Protein AF-A0A813LGJ1-F1 (afdb_monomer)

Secondary structure (DSSP, 8-state):
-HHHHHHHHHHH--TT--SEEHHHHHHHHHHHHSS---GGGGT-SSHHHHHHTTTTT-EE-TTT-EEE--S--S-HHHHHHHHHHHHHHHHHHHHTT-GGG--------S------------------------

Structure (mmCIF, N/CA/C/O backbone):
data_AF-A0A813LGJ1-F1
#
_entry.id   AF-A0A813LGJ1-F1
#
loop_
_atom_site.group_PDB
_atom_site.id
_atom_site.type_symbol
_atom_site.label_atom_id
_atom_site.label_alt_id
_atom_site.label_comp_id
_atom_site.label_asym_id
_atom_site.label_entity_id
_atom_site.label_seq_id
_atom_site.pdbx_PDB_ins_code
_atom_site.Cartn_x
_atom_site.Cartn_y
_atom_site.Cartn_z
_atom_site.occupancy
_atom_site.B_iso_or_equiv
_atom_site.auth_seq_id
_atom_site.auth_comp_id
_atom_site.auth_asym_id
_atom_site.auth_atom_id
_atom_site.pdbx_PDB_model_num
ATOM 1 N N . LEU A 1 1 ? 0.270 0.164 4.959 1.00 85.94 1 LEU A N 1
ATOM 2 C CA . LEU A 1 1 ? -0.615 1.249 4.473 1.00 85.94 1 LEU A CA 1
ATOM 3 C C . LEU A 1 1 ? -1.977 1.229 5.164 1.00 85.94 1 LEU A C 1
ATOM 5 O O . LEU A 1 1 ? -2.444 2.301 5.503 1.00 85.94 1 LEU A O 1
ATOM 9 N N . TYR A 1 2 ? -2.553 0.060 5.477 1.00 87.94 2 TYR A N 1
ATOM 10 C CA . TYR A 1 2 ? -3.812 -0.043 6.235 1.00 87.94 2 TYR A CA 1
ATOM 11 C C . TYR A 1 2 ? -3.853 0.830 7.507 1.00 87.94 2 TYR A C 1
ATOM 13 O O . TYR A 1 2 ? -4.721 1.680 7.640 1.00 87.94 2 TYR A O 1
ATOM 21 N N . LEU A 1 3 ? -2.851 0.707 8.391 1.00 87.75 3 LEU A N 1
ATOM 22 C CA . LEU A 1 3 ? -2.789 1.498 9.632 1.00 87.75 3 LEU A CA 1
ATOM 23 C C . LEU A 1 3 ? -2.759 3.016 9.399 1.00 87.75 3 LEU A C 1
ATOM 25 O O . LEU A 1 3 ? -3.216 3.767 10.248 1.00 87.75 3 LEU A O 1
ATOM 29 N N . LEU A 1 4 ? -2.214 3.472 8.265 1.00 88.50 4 LEU A N 1
ATOM 30 C CA . LEU A 1 4 ? -2.215 4.894 7.913 1.00 88.50 4 LEU A CA 1
ATOM 31 C C . LEU A 1 4 ? -3.640 5.377 7.639 1.00 88.50 4 LEU A C 1
ATOM 33 O O . LEU A 1 4 ? -4.024 6.442 8.104 1.00 88.50 4 LEU A O 1
ATOM 37 N N . GLN A 1 5 ? -4.389 4.589 6.870 1.00 87.31 5 GLN A N 1
ATOM 38 C CA . GLN A 1 5 ? -5.762 4.891 6.490 1.00 87.31 5 GLN A CA 1
ATOM 39 C C . GLN A 1 5 ? -6.693 4.853 7.704 1.00 87.31 5 GLN A C 1
ATOM 41 O O . GLN A 1 5 ? -7.454 5.791 7.909 1.00 87.31 5 GLN A O 1
ATOM 46 N N . ASP A 1 6 ? -6.580 3.814 8.533 1.00 86.19 6 ASP A N 1
ATOM 47 C CA . ASP A 1 6 ? -7.362 3.668 9.766 1.00 86.19 6 ASP A CA 1
ATOM 48 C C . ASP A 1 6 ? -7.081 4.812 10.760 1.00 86.19 6 ASP A C 1
ATOM 50 O O . ASP A 1 6 ? -8.002 5.434 11.287 1.00 86.19 6 ASP A O 1
ATOM 54 N N . ALA A 1 7 ? -5.807 5.174 10.961 1.00 87.50 7 ALA A N 1
ATOM 55 C CA . ALA A 1 7 ? -5.445 6.314 11.805 1.00 87.50 7 ALA A CA 1
ATOM 56 C C . ALA A 1 7 ? -5.951 7.650 11.236 1.00 87.50 7 ALA A C 1
ATOM 58 O O . ALA A 1 7 ? -6.424 8.498 11.986 1.00 87.50 7 ALA A O 1
ATOM 59 N N . PHE A 1 8 ? -5.882 7.834 9.915 1.00 87.50 8 PHE A N 1
ATOM 60 C CA . PHE A 1 8 ? -6.378 9.041 9.257 1.00 87.50 8 PHE A CA 1
ATOM 61 C C . PHE A 1 8 ? -7.896 9.195 9.397 1.00 87.50 8 PHE A C 1
ATOM 63 O O . PHE A 1 8 ? -8.364 10.291 9.693 1.00 87.50 8 PHE A O 1
ATOM 70 N N . GLN A 1 9 ? -8.658 8.110 9.231 1.00 85.12 9 GLN A N 1
ATOM 71 C CA . GLN A 1 9 ? -10.112 8.125 9.414 1.00 85.12 9 GLN A CA 1
ATOM 72 C C . GLN A 1 9 ? -10.495 8.495 10.853 1.00 85.12 9 GLN A C 1
ATOM 74 O O . GLN A 1 9 ? -11.378 9.327 11.050 1.00 85.12 9 GLN A O 1
ATOM 79 N N . LYS A 1 10 ? -9.780 7.954 11.848 1.00 84.50 10 LYS A N 1
ATOM 80 C CA . LYS A 1 10 ? -9.979 8.289 13.270 1.00 84.50 10 LYS A CA 1
ATOM 81 C C . LYS A 1 10 ? -9.655 9.750 13.597 1.00 84.50 10 LYS A C 1
ATOM 83 O O . LYS A 1 10 ? -10.364 10.354 14.392 1.00 84.50 10 LYS A O 1
ATOM 88 N N . ASP A 1 11 ? -8.610 10.313 12.989 1.00 86.88 11 ASP A N 1
ATOM 89 C CA . ASP A 1 11 ? -8.196 11.705 13.224 1.00 86.88 11 ASP A CA 1
ATOM 90 C C . ASP A 1 11 ? -9.103 12.729 12.532 1.00 86.88 11 ASP A C 1
ATOM 92 O O . ASP A 1 11 ? -9.379 13.788 13.094 1.00 86.88 11 ASP A O 1
ATOM 96 N N . VAL A 1 12 ? -9.513 12.464 11.287 1.00 85.50 12 VAL A N 1
ATOM 97 C CA . VAL A 1 12 ? -10.315 13.410 10.498 1.00 85.50 12 VAL A CA 1
ATOM 98 C C . VAL A 1 12 ? -11.786 13.359 10.902 1.00 85.50 12 VAL A C 1
ATOM 100 O O . VAL A 1 12 ? -12.417 14.412 10.943 1.00 85.50 12 VAL A O 1
ATOM 103 N N . ASN A 1 13 ? -12.302 12.169 11.238 1.00 77.56 13 ASN A N 1
ATOM 104 C CA . ASN A 1 13 ? -13.660 11.935 11.740 1.00 77.56 13 ASN A CA 1
ATOM 105 C C . ASN A 1 13 ? -14.761 12.672 10.941 1.00 77.56 13 ASN A C 1
ATOM 107 O O . ASN A 1 13 ? -15.724 13.178 11.515 1.00 77.56 13 ASN A O 1
ATOM 111 N N . ASP A 1 14 ? -14.587 12.761 9.618 1.00 78.00 14 ASP A N 1
ATOM 112 C CA . ASP A 1 14 ? -15.481 13.460 8.694 1.00 78.00 14 ASP A CA 1
ATOM 113 C C . ASP A 1 14 ? -15.942 12.483 7.595 1.00 78.00 14 ASP A C 1
ATOM 115 O O . ASP A 1 14 ? -15.088 11.932 6.884 1.00 78.00 14 ASP A O 1
ATOM 119 N N . PRO A 1 15 ? -17.259 12.239 7.446 1.00 72.75 15 PRO A N 1
ATOM 120 C CA . PRO A 1 15 ? -17.791 11.327 6.435 1.00 72.75 15 PRO A CA 1
ATOM 121 C C . PRO A 1 15 ? -17.506 11.780 4.995 1.00 72.75 15 PRO A C 1
ATOM 123 O O . PRO A 1 15 ? -17.380 10.927 4.115 1.00 72.75 15 PRO A O 1
ATOM 126 N N . ASP A 1 16 ? -17.328 13.082 4.749 1.00 73.62 16 ASP A N 1
ATOM 127 C CA . ASP A 1 16 ? -17.047 13.616 3.408 1.00 73.62 16 ASP A CA 1
ATOM 128 C C . ASP A 1 16 ? -15.574 13.432 3.001 1.00 73.62 16 ASP A C 1
ATOM 130 O O . ASP A 1 16 ? -15.194 13.626 1.841 1.00 73.62 16 ASP A O 1
ATOM 134 N N . ARG A 1 17 ? -14.716 13.015 3.942 1.00 72.62 17 ARG A N 1
ATOM 135 C CA . ARG A 1 17 ? -13.273 12.847 3.739 1.00 72.62 17 ARG A CA 1
ATOM 136 C C . ARG A 1 17 ? -12.830 11.418 4.038 1.00 72.62 17 ARG A C 1
ATOM 138 O O . ARG A 1 17 ? -11.979 11.161 4.885 1.00 72.62 17 ARG A O 1
ATOM 145 N N . ALA A 1 18 ? -13.384 10.489 3.264 1.00 71.38 18 ALA A N 1
ATOM 146 C CA . ALA A 1 18 ? -13.258 9.045 3.461 1.00 71.38 18 ALA A CA 1
ATOM 147 C C . ALA A 1 18 ? -11.819 8.476 3.433 1.00 71.38 18 ALA A C 1
ATOM 149 O O . ALA A 1 18 ? -11.601 7.348 3.887 1.00 71.38 18 ALA A O 1
ATOM 150 N N . GLY A 1 19 ? -10.818 9.211 2.930 1.00 81.06 19 GLY A N 1
ATOM 151 C CA . GLY A 1 19 ? -9.433 8.739 2.919 1.00 81.06 19 GLY A CA 1
ATOM 152 C C . GLY A 1 19 ? -8.401 9.731 2.396 1.00 81.06 19 GLY A C 1
ATOM 153 O O . GLY A 1 19 ? -8.682 10.910 2.174 1.00 81.06 19 GLY A O 1
ATOM 154 N N . ILE A 1 20 ? -7.182 9.227 2.201 1.00 85.12 20 ILE A N 1
ATOM 155 C CA . ILE A 1 20 ? -6.025 10.029 1.790 1.00 85.12 20 ILE A CA 1
ATOM 156 C C . ILE A 1 20 ? -5.916 10.067 0.257 1.00 85.12 20 ILE A C 1
ATOM 158 O O . ILE A 1 20 ? -5.736 9.013 -0.348 1.00 85.12 20 ILE A O 1
ATOM 162 N N . PRO A 1 21 ? -5.939 11.243 -0.396 1.00 87.88 21 PRO A N 1
ATOM 163 C CA . PRO A 1 21 ? -5.642 11.344 -1.825 1.00 87.88 21 PRO A CA 1
ATOM 164 C C . PRO A 1 21 ? -4.220 10.864 -2.137 1.00 87.88 21 PRO A C 1
ATOM 166 O O . PRO A 1 21 ? -3.298 11.144 -1.364 1.00 87.88 21 PRO A O 1
ATOM 169 N N . GLU A 1 22 ? -4.012 10.216 -3.286 1.00 85.62 22 GLU A N 1
ATOM 170 C CA . GLU A 1 22 ? -2.700 9.666 -3.678 1.00 85.62 22 GLU A CA 1
ATOM 171 C C . GLU A 1 22 ? -1.561 10.700 -3.561 1.00 85.62 22 GLU A C 1
ATOM 173 O O . GLU A 1 22 ? -0.512 10.424 -2.972 1.00 85.62 22 GLU A O 1
ATOM 178 N N . ASN A 1 23 ? -1.800 11.929 -4.029 1.00 86.56 23 ASN A N 1
ATOM 179 C CA . ASN A 1 23 ? -0.827 13.029 -4.001 1.00 86.56 23 ASN A CA 1
ATOM 180 C C . ASN A 1 23 ? -0.346 13.390 -2.585 1.00 86.56 23 ASN A C 1
ATOM 182 O O . ASN A 1 23 ? 0.758 13.907 -2.409 1.00 86.56 23 ASN A O 1
ATOM 186 N N . HIS A 1 24 ? -1.162 13.126 -1.563 1.00 87.44 24 HIS A N 1
ATOM 187 C CA . HIS A 1 24 ? -0.841 13.426 -0.169 1.00 87.44 24 HIS A CA 1
ATOM 188 C C . HIS A 1 24 ? -0.365 12.204 0.616 1.00 87.44 24 HIS A C 1
ATOM 190 O O . HIS A 1 24 ? 0.003 12.333 1.786 1.00 87.44 24 HIS A O 1
ATOM 196 N N . LEU A 1 25 ? -0.308 11.032 -0.011 1.00 88.00 25 LEU A N 1
ATOM 197 C CA . LEU A 1 25 ? 0.062 9.785 0.645 1.00 88.00 25 LEU A CA 1
ATOM 198 C C . LEU A 1 25 ? 1.454 9.874 1.282 1.00 88.00 25 LEU A C 1
ATOM 200 O O . LEU A 1 25 ? 1.600 9.600 2.473 1.00 88.00 25 LEU A O 1
ATOM 204 N N . SER A 1 26 ? 2.463 10.344 0.544 1.00 89.06 26 SER A N 1
ATOM 205 C CA . SER A 1 26 ? 3.826 10.512 1.071 1.00 89.06 26 SER A CA 1
ATOM 206 C C . SER A 1 26 ? 3.889 11.505 2.241 1.00 89.06 26 SER A C 1
ATOM 208 O O . SER A 1 26 ? 4.637 11.291 3.197 1.00 89.06 26 SER A O 1
ATOM 210 N N . PHE A 1 27 ? 3.077 12.567 2.195 1.00 90.56 27 PHE A N 1
ATOM 211 C CA . PHE A 1 27 ? 2.993 13.566 3.262 1.00 90.56 27 PHE A CA 1
ATOM 212 C C . PHE A 1 27 ? 2.404 12.967 4.543 1.00 90.56 27 PHE A C 1
ATOM 214 O O . PHE A 1 27 ? 3.010 13.081 5.612 1.00 90.56 27 PHE A O 1
ATOM 221 N N . TYR A 1 28 ? 1.259 12.287 4.447 1.00 90.12 28 TYR A N 1
ATOM 222 C CA . TYR A 1 28 ? 0.629 11.666 5.611 1.00 90.12 28 TYR A CA 1
ATOM 223 C C . TYR A 1 28 ? 1.465 10.507 6.153 1.00 90.12 28 TYR A C 1
ATOM 225 O O . TYR A 1 28 ? 1.624 10.393 7.366 1.00 90.12 28 TYR A O 1
ATOM 233 N N . TYR A 1 29 ? 2.101 9.714 5.289 1.00 91.56 29 TYR A N 1
ATOM 234 C CA . TYR A 1 29 ? 3.018 8.663 5.729 1.00 91.56 29 TYR A CA 1
ATOM 235 C C . TYR A 1 29 ? 4.157 9.229 6.595 1.00 91.56 29 TYR A C 1
ATOM 237 O O . TYR A 1 29 ? 4.429 8.712 7.680 1.00 91.56 29 TYR A O 1
ATOM 245 N N . TYR A 1 30 ? 4.764 10.347 6.180 1.00 92.38 30 TYR A N 1
ATOM 246 C CA . TYR A 1 30 ? 5.766 11.039 6.992 1.00 92.38 30 TYR A CA 1
ATOM 247 C C . TYR A 1 30 ? 5.173 11.641 8.272 1.00 92.38 30 TYR A C 1
ATOM 249 O O . TYR A 1 30 ? 5.793 11.556 9.333 1.00 92.38 30 TYR A O 1
ATOM 257 N N . LYS A 1 31 ? 3.967 12.217 8.210 1.00 90.50 31 LYS A N 1
ATOM 258 C CA . LYS A 1 31 ? 3.303 12.822 9.373 1.00 90.50 31 LYS A CA 1
ATOM 259 C C . LYS A 1 31 ? 3.107 11.811 10.507 1.00 90.50 31 LYS A C 1
ATOM 261 O O . LYS A 1 31 ? 3.496 12.131 11.635 1.00 90.50 31 LYS A O 1
ATOM 266 N N . TYR A 1 32 ? 2.568 10.630 10.193 1.00 90.31 32 TYR A N 1
ATOM 267 C CA . TYR A 1 32 ? 2.254 9.580 11.168 1.00 90.31 32 TYR A CA 1
ATOM 268 C C . TYR A 1 32 ? 3.476 8.743 11.561 1.00 90.31 32 TYR A C 1
ATOM 270 O O . TYR A 1 32 ? 3.710 8.533 12.747 1.00 90.31 32 TYR A O 1
ATOM 278 N N . PHE A 1 33 ? 4.290 8.292 10.601 1.00 91.56 33 PHE A N 1
ATOM 279 C CA . PHE A 1 33 ? 5.374 7.338 10.885 1.00 91.56 33 PHE A CA 1
ATOM 280 C C . PHE A 1 33 ? 6.759 7.967 11.028 1.00 91.56 33 PHE A C 1
ATOM 282 O O . PHE A 1 33 ? 7.705 7.253 11.356 1.00 91.56 33 PHE A O 1
ATOM 289 N N . LYS A 1 34 ? 6.908 9.272 10.753 1.00 90.38 34 LYS A N 1
ATOM 290 C CA . LYS A 1 34 ? 8.206 9.980 10.721 1.00 90.38 34 LYS A CA 1
ATOM 291 C C . LYS A 1 34 ? 9.243 9.298 9.821 1.00 90.38 34 LYS A C 1
ATOM 293 O O . LYS A 1 34 ? 10.445 9.376 10.057 1.00 90.38 34 LYS A O 1
ATOM 298 N N . LYS A 1 35 ? 8.770 8.618 8.777 1.00 88.19 35 LYS A N 1
ATOM 299 C CA . LYS A 1 35 ? 9.578 7.894 7.790 1.00 88.19 35 LYS A CA 1
ATOM 300 C C . LYS A 1 35 ? 9.168 8.330 6.394 1.00 88.19 35 LY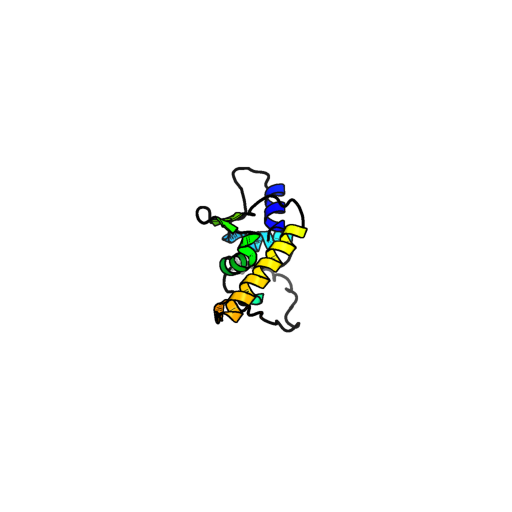S A C 1
ATOM 302 O O . LYS A 1 35 ? 8.004 8.642 6.167 1.00 88.19 35 LYS A O 1
ATOM 307 N N . GLN A 1 36 ? 10.113 8.356 5.461 1.00 87.25 36 GLN A N 1
ATOM 308 C CA . GLN A 1 36 ? 9.785 8.590 4.058 1.00 87.25 36 GLN A CA 1
ATOM 309 C C . GLN A 1 36 ? 9.246 7.308 3.424 1.00 87.25 36 GLN A C 1
ATOM 311 O O . GLN A 1 36 ? 9.799 6.226 3.629 1.00 87.25 36 GLN A O 1
ATOM 316 N N . LEU A 1 37 ? 8.178 7.440 2.639 1.00 87.88 37 LEU A N 1
ATOM 317 C CA . LEU A 1 37 ? 7.727 6.375 1.756 1.00 87.88 37 LEU A CA 1
ATOM 318 C C . LEU A 1 37 ? 8.511 6.469 0.446 1.00 87.88 37 LEU A C 1
ATOM 320 O O . LEU A 1 37 ? 8.404 7.468 -0.260 1.00 87.88 37 LEU A O 1
ATOM 324 N N . ASN A 1 38 ? 9.312 5.449 0.141 1.00 87.12 38 ASN A N 1
ATOM 325 C CA . ASN A 1 38 ? 10.166 5.436 -1.044 1.00 87.12 38 ASN A CA 1
ATOM 326 C C . ASN A 1 38 ? 9.894 4.188 -1.907 1.00 87.12 38 ASN A C 1
ATOM 328 O O . ASN A 1 38 ? 10.409 3.113 -1.583 1.00 87.12 38 ASN A O 1
ATOM 332 N N . PRO A 1 39 ? 9.133 4.317 -3.014 1.00 88.00 39 PRO A N 1
ATOM 333 C CA . PRO A 1 39 ? 8.859 3.214 -3.941 1.00 88.00 39 PRO A CA 1
ATOM 334 C C . PRO A 1 39 ? 10.119 2.571 -4.538 1.00 88.00 39 PRO A C 1
ATOM 336 O O . PRO A 1 39 ? 10.125 1.371 -4.813 1.00 88.00 39 PRO A O 1
ATOM 339 N N . LYS A 1 40 ? 11.229 3.317 -4.649 1.00 86.69 40 LYS A N 1
ATOM 340 C CA . LYS A 1 40 ? 12.483 2.815 -5.238 1.00 86.69 40 LYS A CA 1
ATOM 341 C C . LYS A 1 40 ? 13.081 1.640 -4.465 1.00 86.69 40 LYS A C 1
ATOM 343 O O . LYS A 1 40 ? 13.744 0.801 -5.064 1.00 86.69 40 LYS A O 1
ATOM 348 N N . LEU A 1 41 ? 12.822 1.544 -3.158 1.00 84.50 41 LEU A N 1
ATOM 349 C CA . LEU A 1 41 ? 13.260 0.406 -2.336 1.00 84.50 41 LEU A CA 1
ATOM 350 C C . LEU A 1 41 ? 12.631 -0.918 -2.800 1.00 84.50 41 LEU A C 1
ATOM 352 O O . LEU A 1 41 ? 13.224 -1.984 -2.649 1.00 84.50 41 LEU A O 1
ATOM 356 N N . PHE A 1 42 ? 11.452 -0.840 -3.413 1.00 85.44 42 PHE A N 1
ATOM 357 C CA . PHE A 1 42 ? 10.711 -1.974 -3.958 1.00 85.44 42 PHE A CA 1
ATOM 358 C C . PHE A 1 42 ? 10.933 -2.149 -5.466 1.00 85.44 42 PHE A C 1
ATOM 360 O O . PHE A 1 42 ? 10.213 -2.916 -6.096 1.00 85.44 42 PHE A O 1
ATOM 367 N N . ASN A 1 43 ? 11.921 -1.447 -6.041 1.00 87.12 43 ASN A N 1
ATOM 368 C CA . ASN A 1 43 ? 12.162 -1.373 -7.484 1.00 87.12 43 ASN A CA 1
ATOM 369 C C . ASN A 1 43 ? 10.950 -0.839 -8.273 1.00 87.12 43 ASN A C 1
ATOM 371 O O . ASN A 1 43 ? 10.686 -1.281 -9.391 1.00 87.12 43 ASN A O 1
ATOM 375 N N . LEU A 1 44 ? 10.217 0.101 -7.672 1.00 87.94 44 LEU A N 1
ATOM 376 C CA . LEU A 1 44 ? 9.041 0.743 -8.250 1.00 87.94 44 LEU A CA 1
ATOM 377 C C . LEU A 1 44 ? 9.276 2.244 -8.427 1.00 87.94 44 LEU A C 1
ATOM 379 O O . LEU A 1 44 ? 10.098 2.854 -7.734 1.00 87.94 44 LEU A O 1
ATOM 383 N N . SER A 1 45 ? 8.550 2.839 -9.366 1.00 85.81 45 SER A N 1
ATOM 384 C CA . SER A 1 45 ? 8.677 4.246 -9.745 1.00 85.81 45 SER A CA 1
ATOM 385 C C . SER A 1 45 ? 7.568 5.123 -9.163 1.00 85.81 45 SER A C 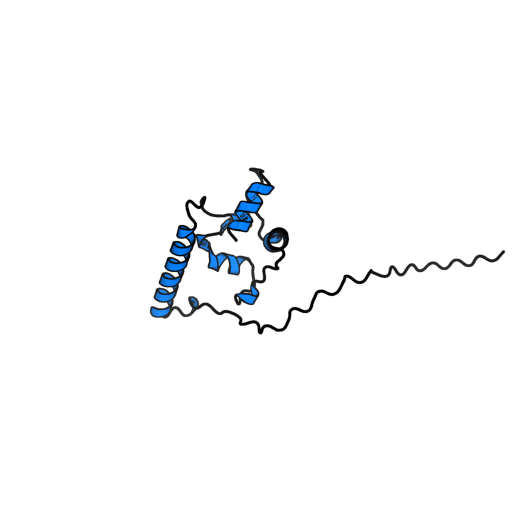1
ATOM 387 O O . SER A 1 45 ? 7.811 6.293 -8.862 1.00 85.81 45 SER A O 1
ATOM 389 N N . THR A 1 46 ? 6.381 4.551 -8.940 1.00 88.62 46 THR A N 1
ATOM 390 C CA . THR A 1 46 ? 5.185 5.285 -8.506 1.00 88.62 46 THR A CA 1
ATOM 391 C C . THR A 1 46 ? 4.576 4.721 -7.222 1.00 88.62 46 THR A C 1
ATOM 393 O O . THR A 1 46 ? 4.786 3.566 -6.846 1.00 88.62 46 THR A O 1
ATOM 396 N N . ASN A 1 47 ? 3.789 5.552 -6.531 1.00 86.12 47 ASN A N 1
ATOM 397 C CA . ASN A 1 47 ? 3.012 5.116 -5.369 1.00 86.12 47 ASN A CA 1
ATOM 398 C C . ASN A 1 47 ? 1.898 4.133 -5.770 1.00 86.12 47 ASN A C 1
ATOM 400 O O . ASN A 1 47 ? 1.606 3.213 -5.008 1.00 86.12 47 ASN A O 1
ATOM 404 N N . LEU A 1 48 ? 1.326 4.280 -6.970 1.00 87.50 48 LEU A N 1
ATOM 405 C CA . LEU A 1 48 ? 0.342 3.344 -7.525 1.00 87.50 48 LEU A CA 1
ATOM 406 C C . LEU A 1 48 ? 0.906 1.931 -7.659 1.00 87.50 48 LEU A C 1
ATOM 408 O O . LEU A 1 48 ? 0.286 0.973 -7.200 1.00 87.50 48 LEU A O 1
ATOM 412 N N . GLU A 1 49 ? 2.107 1.799 -8.223 1.00 87.75 49 GLU A N 1
ATOM 413 C CA . GLU A 1 49 ? 2.791 0.507 -8.322 1.00 87.75 49 GLU A CA 1
ATOM 414 C C . GLU A 1 49 ? 3.023 -0.117 -6.940 1.00 87.75 49 GLU A C 1
ATOM 416 O O . GLU A 1 49 ? 2.871 -1.326 -6.764 1.00 87.75 49 GLU A O 1
ATOM 421 N N . LEU A 1 50 ? 3.371 0.702 -5.938 1.00 88.56 50 LEU A N 1
ATOM 422 C CA . LEU A 1 50 ? 3.586 0.223 -4.572 1.00 88.56 50 LEU A CA 1
ATOM 423 C C . LEU A 1 50 ? 2.291 -0.334 -3.974 1.00 88.56 50 LEU A C 1
ATOM 425 O O . LEU A 1 50 ? 2.302 -1.379 -3.327 1.00 88.56 50 LEU A O 1
ATOM 429 N N . ILE A 1 51 ? 1.175 0.357 -4.193 1.00 88.69 51 ILE A N 1
ATOM 430 C CA . ILE A 1 51 ? -0.140 -0.054 -3.693 1.00 88.69 51 ILE A CA 1
ATOM 431 C C . ILE A 1 51 ? -0.619 -1.315 -4.412 1.00 88.69 51 ILE A C 1
ATOM 433 O O . ILE A 1 51 ? -1.192 -2.192 -3.769 1.00 88.69 51 ILE A O 1
ATOM 437 N N . ALA A 1 52 ? -0.299 -1.475 -5.698 1.00 87.62 52 ALA A N 1
ATOM 438 C CA . ALA A 1 52 ? -0.615 -2.684 -6.453 1.00 87.62 52 ALA A CA 1
ATOM 439 C C . ALA A 1 52 ? 0.015 -3.957 -5.850 1.00 87.62 52 ALA A C 1
ATOM 441 O O . ALA A 1 52 ? -0.567 -5.036 -5.964 1.00 87.62 52 ALA A O 1
ATOM 442 N N . LEU A 1 53 ? 1.156 -3.851 -5.151 1.00 86.31 53 LEU A N 1
ATOM 443 C CA . LEU A 1 53 ? 1.751 -4.983 -4.424 1.00 86.31 53 LEU A CA 1
ATOM 444 C C . LEU A 1 53 ? 0.924 -5.440 -3.212 1.00 86.31 53 LEU A C 1
ATOM 446 O O . LEU A 1 53 ? 1.081 -6.578 -2.771 1.00 86.31 53 LEU A O 1
ATOM 450 N N . VAL A 1 54 ? 0.079 -4.566 -2.661 1.00 86.94 54 VAL A N 1
ATOM 451 C CA . VAL A 1 54 ? -0.695 -4.782 -1.425 1.00 86.94 54 VAL A CA 1
ATOM 452 C C . VAL A 1 54 ? -2.200 -4.562 -1.628 1.00 86.94 54 VAL A C 1
ATOM 454 O O . VAL A 1 54 ? -2.909 -4.193 -0.686 1.00 86.94 54 VAL A O 1
ATOM 457 N N . LYS A 1 55 ? -2.675 -4.831 -2.851 1.00 85.69 55 LYS A N 1
ATOM 458 C CA . LYS A 1 55 ? -4.055 -4.634 -3.331 1.00 85.69 55 LYS A CA 1
ATOM 459 C C . LYS A 1 55 ? -5.147 -5.201 -2.413 1.00 85.69 55 LYS A C 1
ATOM 461 O O . LYS A 1 55 ? -6.235 -4.644 -2.347 1.00 85.69 55 LYS A O 1
ATOM 466 N N . ASP A 1 56 ? -4.855 -6.275 -1.679 1.00 83.75 56 ASP A N 1
ATOM 467 C CA . ASP A 1 56 ? -5.830 -6.958 -0.814 1.00 83.75 56 ASP A CA 1
ATOM 468 C C . ASP A 1 56 ? -6.001 -6.281 0.553 1.00 83.75 56 ASP A C 1
ATOM 470 O O . ASP A 1 56 ? -6.913 -6.615 1.305 1.00 83.75 56 ASP A O 1
ATOM 474 N N . THR A 1 57 ? -5.118 -5.332 0.881 1.00 84.94 57 THR A N 1
ATOM 475 C CA . THR A 1 57 ? -5.144 -4.590 2.153 1.00 84.94 57 THR A CA 1
ATOM 476 C C . THR A 1 57 ? -5.542 -3.134 1.985 1.00 84.94 57 THR A C 1
ATOM 478 O O . THR A 1 57 ? -6.088 -2.537 2.909 1.00 84.94 57 THR A O 1
ATOM 481 N N . VAL A 1 58 ? -5.203 -2.537 0.840 1.00 86.31 58 VAL A N 1
ATOM 482 C CA . VAL A 1 58 ? -5.415 -1.125 0.531 1.00 86.31 58 VAL A CA 1
ATOM 483 C C . VAL A 1 58 ? -5.562 -0.982 -0.978 1.00 86.31 58 VAL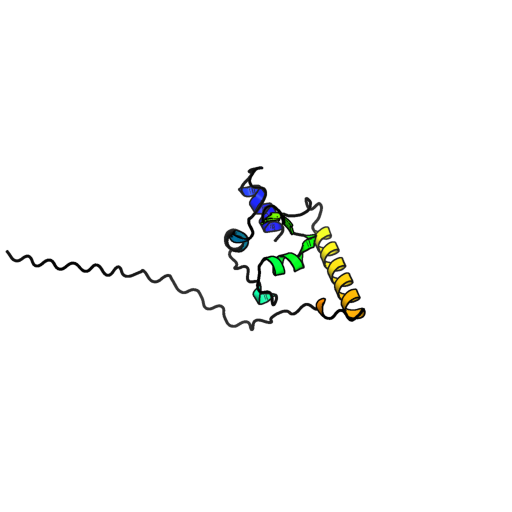 A C 1
ATOM 485 O O . VAL A 1 58 ? -4.778 -1.556 -1.731 1.00 86.31 58 VAL A O 1
ATOM 488 N N . ALA A 1 59 ? -6.516 -0.164 -1.408 1.00 84.75 59 ALA A N 1
ATOM 489 C CA . ALA A 1 59 ? -6.745 0.165 -2.806 1.00 84.75 59 ALA A CA 1
ATOM 490 C C . ALA A 1 59 ? -6.900 1.678 -2.983 1.00 84.75 59 ALA A C 1
ATOM 492 O O . ALA A 1 59 ? -7.363 2.377 -2.083 1.00 84.75 59 ALA A O 1
ATOM 493 N N . ILE A 1 60 ? -6.534 2.191 -4.154 1.00 84.19 60 ILE A N 1
ATOM 494 C CA . ILE A 1 60 ? -6.946 3.534 -4.568 1.00 84.19 60 ILE A CA 1
ATOM 495 C C . ILE A 1 60 ? -8.235 3.390 -5.364 1.00 84.19 60 ILE A C 1
ATOM 497 O O . ILE A 1 60 ? -8.278 2.657 -6.352 1.00 84.19 60 ILE A O 1
ATOM 501 N N . ALA A 1 61 ? -9.287 4.071 -4.916 1.00 79.56 61 ALA A N 1
ATOM 502 C CA . ALA A 1 61 ? -10.546 4.121 -5.638 1.00 79.56 61 ALA A CA 1
ATOM 503 C C . ALA A 1 61 ? -10.337 4.857 -6.969 1.00 79.56 61 ALA A C 1
ATOM 505 O O . ALA A 1 61 ? -9.837 5.982 -6.983 1.00 79.56 61 ALA A O 1
ATOM 506 N N . ALA A 1 62 ? -10.713 4.221 -8.081 1.00 74.12 62 ALA A N 1
ATOM 507 C CA . ALA A 1 62 ? -10.467 4.750 -9.423 1.00 74.12 62 ALA A CA 1
ATOM 508 C C . ALA A 1 62 ? -11.129 6.122 -9.642 1.00 74.12 62 ALA A C 1
ATOM 510 O O . ALA A 1 62 ? -10.517 7.010 -10.237 1.00 74.12 62 ALA A O 1
ATOM 511 N N . ASP A 1 63 ? -12.331 6.302 -9.092 1.00 74.94 63 ASP A N 1
ATOM 512 C CA . ASP A 1 63 ? -13.162 7.488 -9.313 1.00 74.94 63 ASP A CA 1
ATOM 513 C C . ASP A 1 63 ? -12.684 8.702 -8.510 1.00 74.94 63 ASP A C 1
ATOM 515 O O . ASP A 1 63 ? -12.734 9.834 -8.985 1.00 74.94 63 ASP A O 1
ATOM 519 N N . THR A 1 64 ? -12.206 8.478 -7.285 1.00 74.69 64 THR A N 1
ATOM 520 C CA . THR A 1 64 ? -11.849 9.555 -6.350 1.00 74.69 64 THR A CA 1
ATOM 521 C C . THR A 1 64 ? -10.343 9.739 -6.188 1.00 74.69 64 THR A C 1
ATOM 523 O O . THR A 1 64 ? -9.918 10.751 -5.636 1.00 74.69 64 THR A O 1
ATOM 526 N N . GLN A 1 65 ? -9.519 8.796 -6.667 1.00 82.31 65 GLN A N 1
ATOM 527 C CA . GLN A 1 65 ? -8.063 8.767 -6.448 1.00 82.31 65 GLN A CA 1
ATOM 528 C C . GLN A 1 65 ? -7.690 8.838 -4.955 1.00 82.31 65 GLN A C 1
ATOM 530 O O . GLN A 1 65 ? -6.650 9.372 -4.553 1.00 82.31 65 GLN A O 1
ATOM 535 N N . VAL A 1 66 ? -8.574 8.294 -4.116 1.00 84.38 66 VAL A N 1
ATOM 536 C CA . VAL A 1 66 ? -8.432 8.249 -2.664 1.00 84.38 66 VAL A CA 1
ATOM 537 C C . VAL A 1 66 ? -8.039 6.844 -2.235 1.00 84.38 66 VAL A C 1
ATOM 539 O O . VAL A 1 66 ? -8.593 5.846 -2.696 1.00 84.38 66 VAL A O 1
ATOM 542 N N . LEU A 1 67 ? -7.073 6.778 -1.328 1.00 84.50 67 LEU A N 1
ATOM 543 C CA . LEU A 1 67 ? -6.662 5.566 -0.653 1.00 84.50 67 LEU A CA 1
ATOM 544 C C . LEU A 1 67 ? -7.781 5.104 0.281 1.00 84.50 67 LEU A C 1
ATOM 546 O O . LEU A 1 67 ? -8.257 5.849 1.134 1.00 84.50 67 LEU A O 1
ATOM 550 N N . THR A 1 68 ? -8.192 3.860 0.101 1.00 82.31 68 THR A N 1
ATOM 551 C CA . THR A 1 68 ? -9.264 3.200 0.838 1.00 82.31 68 THR A CA 1
ATOM 552 C C . THR A 1 68 ? -8.756 1.857 1.341 1.00 82.31 68 THR A C 1
ATOM 554 O O . THR A 1 68 ? -7.948 1.192 0.690 1.00 82.31 68 THR A O 1
ATOM 557 N N . ALA A 1 69 ? -9.191 1.469 2.533 1.00 79.00 69 ALA A N 1
ATOM 558 C CA . ALA A 1 69 ? -8.925 0.147 3.074 1.00 79.00 69 ALA A CA 1
ATOM 559 C C . ALA A 1 69 ? -10.189 -0.702 2.865 1.00 79.00 69 ALA A C 1
ATOM 561 O O . ALA A 1 69 ? -11.237 -0.344 3.406 1.00 79.00 69 ALA A O 1
ATOM 562 N N . PRO A 1 70 ? -10.143 -1.768 2.048 1.00 67.50 70 PRO A N 1
ATOM 563 C CA . PRO A 1 70 ? -11.261 -2.688 1.935 1.00 67.50 70 PRO A CA 1
ATOM 564 C C . PRO A 1 70 ? -11.444 -3.457 3.251 1.00 67.50 70 PRO A C 1
ATOM 566 O O . PRO A 1 70 ? -10.529 -4.139 3.703 1.00 67.50 70 PRO A O 1
ATOM 569 N N . ALA A 1 71 ? -12.658 -3.353 3.797 1.00 59.28 71 ALA A N 1
ATOM 570 C CA . ALA A 1 71 ? -13.163 -3.995 5.012 1.00 59.28 71 ALA A CA 1
ATOM 571 C C . ALA A 1 71 ? -12.456 -3.635 6.334 1.00 59.28 71 ALA A C 1
ATOM 573 O O . ALA A 1 71 ? -11.246 -3.435 6.426 1.00 59.28 71 ALA A O 1
ATOM 574 N N . GLU A 1 72 ? -13.266 -3.586 7.388 1.00 63.34 72 GLU A N 1
ATOM 575 C CA . GLU A 1 72 ? -12.808 -3.504 8.769 1.00 63.34 72 GLU A CA 1
ATOM 576 C C . GLU A 1 72 ? -12.143 -4.836 9.142 1.00 63.34 72 GLU A C 1
ATOM 578 O O . GLU A 1 72 ? -12.684 -5.916 8.895 1.00 63.34 72 GLU A O 1
ATOM 583 N N . LEU A 1 73 ? -10.915 -4.787 9.654 1.00 64.06 73 LEU A N 1
ATOM 584 C CA . LEU A 1 73 ? -10.180 -6.004 9.977 1.00 64.06 73 LEU A CA 1
ATOM 585 C C . LEU A 1 73 ? -10.641 -6.609 11.296 1.00 64.06 73 LEU A C 1
ATOM 587 O O . LEU A 1 73 ? -10.263 -6.139 12.366 1.00 64.06 73 LEU A O 1
ATOM 591 N N . ASP A 1 74 ? -11.316 -7.751 11.201 1.00 65.94 74 ASP A N 1
ATOM 592 C CA . ASP A 1 74 ? -11.691 -8.558 12.366 1.00 65.94 74 ASP A CA 1
ATOM 593 C C . ASP A 1 74 ? -10.475 -9.147 13.110 1.00 65.94 74 ASP A C 1
ATOM 595 O O . ASP A 1 74 ? -10.532 -9.404 14.312 1.00 65.94 74 ASP A O 1
ATOM 599 N N . SER A 1 75 ? -9.353 -9.406 12.416 1.00 79.75 75 SER A N 1
ATOM 600 C CA . SER A 1 75 ? -8.138 -9.938 13.054 1.00 79.75 75 SER A CA 1
ATOM 601 C C . SER A 1 75 ? -6.846 -9.677 12.272 1.00 79.75 75 SER A C 1
ATOM 603 O O . SER A 1 75 ? -6.820 -9.707 11.041 1.00 79.75 75 SER A O 1
ATOM 605 N N . LEU A 1 76 ? -5.724 -9.561 12.995 1.00 81.81 76 LEU A N 1
ATOM 606 C CA . LEU A 1 76 ? -4.374 -9.515 12.406 1.00 81.81 76 LEU A CA 1
ATOM 607 C C . LEU A 1 76 ? -4.037 -10.771 11.583 1.00 81.81 76 LEU A C 1
ATOM 609 O O . LEU A 1 76 ? -3.238 -10.707 10.648 1.00 81.81 76 LEU A O 1
ATOM 613 N N . GLY A 1 77 ? -4.662 -11.912 11.897 1.00 85.94 77 GLY A N 1
ATOM 614 C CA . GLY A 1 77 ? -4.477 -13.161 11.159 1.00 85.94 77 GLY A CA 1
ATOM 615 C C . GLY A 1 77 ? -4.930 -13.070 9.699 1.00 85.94 77 GLY A C 1
ATOM 616 O O . GLY A 1 77 ? -4.411 -13.800 8.854 1.00 85.94 77 GLY A O 1
ATOM 617 N N . THR A 1 78 ? -5.842 -12.151 9.376 1.00 86.00 78 THR A N 1
ATOM 618 C CA . THR A 1 78 ? -6.313 -11.919 8.006 1.00 86.00 78 THR A CA 1
ATOM 619 C C . THR A 1 78 ? -5.187 -11.419 7.100 1.00 86.00 78 THR A C 1
ATOM 621 O O . THR A 1 78 ? -5.028 -11.942 5.999 1.00 86.00 78 THR A O 1
ATOM 624 N N . PHE A 1 79 ? -4.322 -10.518 7.583 1.00 85.00 79 PHE A N 1
ATOM 625 C CA . PHE A 1 79 ? -3.161 -10.052 6.816 1.00 85.00 79 PHE A CA 1
ATOM 626 C C . PHE A 1 79 ? -2.200 -11.181 6.463 1.00 85.00 79 PHE A C 1
ATOM 628 O O . PHE A 1 79 ? -1.692 -11.246 5.344 1.00 85.00 79 PHE A O 1
ATOM 635 N N . VAL A 1 80 ? -1.949 -12.078 7.419 1.00 89.06 80 VAL A N 1
ATOM 636 C CA . VAL A 1 80 ? -1.049 -13.218 7.216 1.00 89.06 80 VAL A CA 1
ATOM 637 C C . VAL A 1 80 ? -1.635 -14.158 6.165 1.00 89.06 80 VAL A C 1
ATOM 639 O O . VAL A 1 80 ? -0.927 -14.561 5.247 1.00 89.06 80 VAL A O 1
ATOM 642 N N . LYS A 1 81 ? -2.941 -14.444 6.243 1.00 90.38 81 LYS A N 1
ATOM 643 C CA . LYS A 1 81 ? -3.643 -15.274 5.253 1.00 90.38 81 LYS A CA 1
ATOM 644 C C . LYS A 1 81 ? -3.599 -14.660 3.850 1.00 90.38 81 LYS A C 1
ATOM 646 O O . LYS A 1 81 ? -3.240 -15.361 2.910 1.00 90.38 81 LYS A O 1
ATOM 651 N N . GLN A 1 82 ? -3.904 -13.368 3.713 1.00 89.00 82 GLN A N 1
ATOM 652 C CA . GLN A 1 82 ? -3.837 -12.652 2.430 1.00 89.00 82 GLN A CA 1
ATOM 653 C C . GLN A 1 82 ? -2.412 -12.640 1.857 1.00 89.00 82 GLN A C 1
ATOM 655 O O . GLN A 1 82 ? -2.204 -12.902 0.673 1.00 89.00 82 GLN A O 1
ATOM 660 N N . THR A 1 83 ? -1.413 -12.389 2.708 1.00 90.06 83 THR A N 1
ATOM 661 C CA . THR A 1 83 ? -0.001 -12.383 2.302 1.00 90.06 83 THR A CA 1
ATOM 662 C C . THR A 1 83 ? 0.441 -13.760 1.807 1.00 90.06 83 THR A C 1
ATOM 664 O O . THR A 1 83 ? 1.089 -13.858 0.764 1.00 90.06 83 THR A O 1
ATOM 667 N N . GLU A 1 84 ? 0.068 -14.830 2.514 1.00 94.19 84 GLU A N 1
ATOM 668 C CA . GLU A 1 84 ? 0.389 -16.198 2.101 1.00 94.19 84 GLU A CA 1
ATOM 669 C C . GLU A 1 84 ? -0.328 -16.614 0.813 1.00 94.19 84 GLU A C 1
ATOM 671 O O . GLU A 1 84 ? 0.289 -17.266 -0.031 1.00 94.19 84 GLU A O 1
ATOM 676 N N . GLU A 1 85 ? -1.588 -16.220 0.612 1.00 91.81 85 GLU A N 1
ATOM 677 C CA . GLU A 1 85 ? -2.297 -16.517 -0.639 1.00 91.81 85 GLU A CA 1
ATOM 678 C C . GLU A 1 85 ? -1.617 -15.839 -1.836 1.00 91.81 85 GLU A C 1
ATOM 680 O O . GLU A 1 85 ? -1.292 -16.509 -2.818 1.00 91.81 85 GLU A O 1
ATOM 685 N N . ASN A 1 86 ? -1.267 -14.555 -1.714 1.00 91.00 86 ASN A N 1
ATOM 686 C CA . ASN A 1 86 ? -0.509 -13.833 -2.741 1.00 91.00 86 ASN A CA 1
ATOM 687 C C . ASN A 1 86 ? 0.858 -14.461 -3.021 1.00 91.00 86 ASN A C 1
ATOM 689 O O . ASN A 1 86 ? 1.311 -14.505 -4.168 1.00 91.00 86 ASN A O 1
ATOM 693 N N . ARG A 1 87 ? 1.541 -14.958 -1.983 1.00 93.50 87 ARG A N 1
ATOM 694 C CA . ARG A 1 87 ? 2.820 -15.657 -2.144 1.00 93.50 87 ARG A CA 1
ATOM 695 C C . ARG A 1 87 ? 2.641 -16.950 -2.945 1.00 93.50 87 ARG A C 1
ATOM 697 O O . ARG A 1 87 ? 3.435 -17.217 -3.846 1.00 93.50 87 ARG A O 1
ATOM 704 N N . ARG A 1 88 ? 1.600 -17.736 -2.648 1.00 95.12 88 ARG A N 1
ATOM 705 C CA . ARG A 1 88 ? 1.277 -18.980 -3.371 1.00 95.12 88 ARG A CA 1
ATOM 706 C C . ARG A 1 88 ? 0.839 -18.718 -4.805 1.00 95.12 88 ARG A C 1
ATOM 708 O O . ARG A 1 88 ? 1.259 -19.435 -5.706 1.00 95.12 88 ARG A O 1
ATOM 715 N N . GLU A 1 89 ? 0.003 -17.709 -5.036 1.00 93.19 89 GLU A N 1
ATOM 716 C CA . GLU A 1 89 ? -0.396 -17.293 -6.383 1.00 93.19 89 GLU A CA 1
ATOM 717 C C . GLU A 1 89 ? 0.823 -16.895 -7.218 1.00 93.19 89 GLU 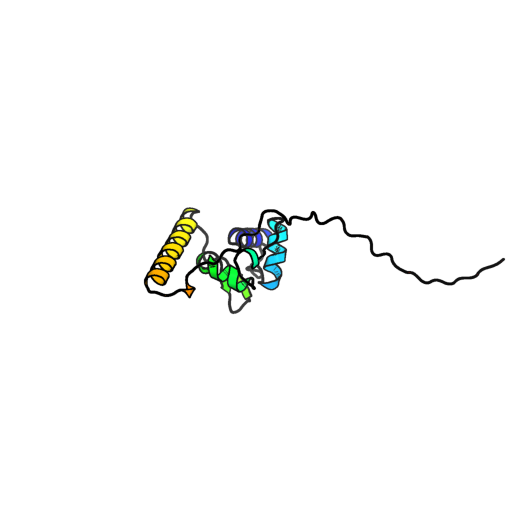A C 1
ATOM 719 O O . GLU A 1 89 ? 0.996 -17.391 -8.330 1.00 93.19 89 GLU A O 1
ATOM 724 N N . ARG A 1 90 ? 1.715 -16.075 -6.656 1.00 93.06 90 ARG A N 1
ATOM 725 C CA . ARG A 1 90 ? 2.958 -15.676 -7.320 1.00 93.06 90 ARG A CA 1
ATOM 726 C C . ARG A 1 90 ? 3.819 -16.879 -7.690 1.00 93.06 90 ARG A C 1
ATOM 728 O O . ARG A 1 90 ? 4.304 -16.937 -8.813 1.00 93.06 90 ARG A O 1
ATOM 735 N N . GLN A 1 91 ? 3.982 -17.835 -6.774 1.00 94.19 91 GLN A N 1
ATOM 736 C CA . GLN A 1 91 ? 4.751 -19.046 -7.050 1.00 94.19 91 GLN A CA 1
ATOM 737 C C . GLN A 1 91 ? 4.133 -19.847 -8.202 1.00 94.19 91 GLN A C 1
ATOM 739 O O . GLN A 1 91 ? 4.838 -20.176 -9.145 1.00 94.19 91 GLN A O 1
ATOM 744 N N . ARG A 1 92 ? 2.807 -20.055 -8.192 1.00 95.94 92 ARG A N 1
ATOM 745 C CA . ARG A 1 92 ? 2.091 -20.743 -9.282 1.00 95.94 92 ARG A CA 1
ATOM 746 C C . ARG A 1 92 ? 2.291 -20.064 -10.641 1.00 95.94 92 ARG A C 1
ATOM 748 O O . ARG A 1 92 ? 2.442 -20.754 -11.642 1.00 95.94 92 ARG A O 1
ATOM 755 N N . ARG A 1 93 ? 2.300 -18.726 -10.684 1.00 94.94 93 ARG A N 1
ATOM 756 C CA . ARG A 1 93 ? 2.566 -17.961 -11.917 1.00 94.94 93 ARG A CA 1
ATOM 757 C C . ARG A 1 93 ? 4.003 -18.148 -12.406 1.00 94.94 93 ARG A C 1
ATOM 759 O O . ARG A 1 93 ? 4.205 -18.398 -13.589 1.00 94.94 93 ARG A O 1
ATOM 766 N N . ILE A 1 94 ? 4.977 -18.101 -11.496 1.00 95.31 94 ILE A N 1
ATOM 767 C CA . ILE A 1 94 ? 6.390 -18.359 -11.818 1.00 95.31 94 ILE A CA 1
ATOM 768 C C . ILE A 1 94 ? 6.565 -19.782 -12.365 1.00 95.31 94 ILE A C 1
ATOM 770 O O . ILE A 1 94 ? 7.202 -19.959 -13.399 1.00 95.31 94 ILE A O 1
ATOM 774 N N . ASP A 1 95 ? 5.960 -20.780 -11.719 1.00 94.50 95 ASP A N 1
ATOM 775 C CA . ASP A 1 95 ? 6.038 -22.185 -12.141 1.00 94.50 95 ASP A CA 1
ATOM 776 C C . ASP A 1 95 ? 5.378 -22.413 -13.516 1.00 94.50 95 ASP A C 1
ATOM 778 O O . ASP A 1 95 ? 5.795 -23.288 -14.271 1.00 94.50 95 ASP A O 1
ATOM 782 N N . ALA A 1 96 ? 4.380 -21.595 -13.870 1.00 95.38 96 ALA A N 1
ATOM 783 C CA . ALA A 1 96 ? 3.745 -21.574 -15.189 1.00 95.38 96 ALA A CA 1
ATOM 784 C C . ALA A 1 96 ? 4.545 -20.796 -16.259 1.00 95.38 96 ALA A C 1
ATOM 786 O O . ALA A 1 96 ? 4.095 -20.697 -17.401 1.00 95.38 96 ALA A O 1
ATOM 787 N N . GLY A 1 97 ? 5.713 -20.241 -15.915 1.00 93.56 97 GLY A N 1
ATOM 788 C CA . GLY A 1 97 ? 6.583 -19.496 -16.830 1.00 93.56 97 GLY A CA 1
ATOM 789 C C . GLY A 1 97 ? 6.279 -17.997 -16.944 1.00 93.56 97 GLY A C 1
ATOM 790 O O . GLY A 1 97 ? 6.879 -17.319 -17.779 1.00 93.56 97 GLY A O 1
ATOM 791 N N . ASP A 1 98 ? 5.382 -17.451 -16.115 1.00 93.69 98 ASP A N 1
ATOM 792 C CA . ASP A 1 98 ? 5.157 -16.006 -16.026 1.00 93.69 98 ASP A CA 1
ATOM 793 C C . ASP A 1 98 ? 6.251 -15.343 -15.171 1.00 93.69 98 ASP A C 1
ATOM 795 O O . ASP A 1 98 ? 6.142 -15.166 -13.954 1.00 93.69 98 ASP A O 1
ATOM 799 N N . GLU A 1 99 ? 7.330 -14.945 -15.842 1.00 89.88 99 GLU A N 1
ATOM 800 C CA . GLU A 1 99 ? 8.471 -14.252 -15.238 1.00 89.88 99 GLU A CA 1
ATOM 801 C C . GLU A 1 99 ? 8.115 -12.862 -14.672 1.00 89.88 99 GLU A C 1
ATOM 803 O O . GLU A 1 99 ? 8.846 -12.330 -13.828 1.00 89.88 99 GLU A O 1
ATOM 808 N N . THR A 1 100 ? 6.977 -12.274 -15.068 1.00 87.06 100 THR A N 1
ATOM 809 C CA . THR A 1 100 ? 6.539 -10.962 -14.559 1.00 87.06 100 THR A CA 1
ATOM 810 C C . THR A 1 100 ? 6.087 -11.021 -13.099 1.00 87.06 100 THR A C 1
ATOM 812 O O . THR A 1 100 ? 6.094 -10.004 -12.404 1.00 87.06 100 THR A O 1
ATOM 815 N N . ALA A 1 101 ? 5.779 -12.216 -12.584 1.00 86.81 101 ALA A N 1
ATOM 816 C CA . ALA A 1 101 ? 5.378 -12.418 -11.197 1.00 86.81 101 ALA A CA 1
ATOM 817 C C . ALA A 1 101 ? 6.542 -12.286 -10.188 1.00 86.81 101 ALA A C 1
ATOM 819 O O . ALA A 1 101 ? 6.301 -12.108 -8.984 1.00 86.81 101 ALA A O 1
ATOM 820 N N . ARG A 1 102 ? 7.807 -12.341 -10.633 1.00 88.12 102 ARG A N 1
ATOM 821 C CA . ARG A 1 102 ? 8.980 -12.253 -9.745 1.00 88.12 102 ARG A CA 1
ATOM 822 C C . ARG A 1 102 ? 9.143 -10.855 -9.137 1.00 88.12 102 ARG A C 1
ATOM 824 O O . ARG A 1 102 ? 9.219 -9.856 -9.846 1.00 88.12 102 ARG A O 1
ATOM 831 N N . LEU A 1 103 ? 9.286 -10.789 -7.810 1.00 87.50 103 LEU A N 1
ATOM 832 C CA . LEU A 1 103 ? 9.647 -9.548 -7.112 1.00 87.50 103 LEU A CA 1
ATOM 833 C C . LEU A 1 103 ? 11.139 -9.263 -7.254 1.00 87.50 103 LEU A C 1
ATOM 835 O O . L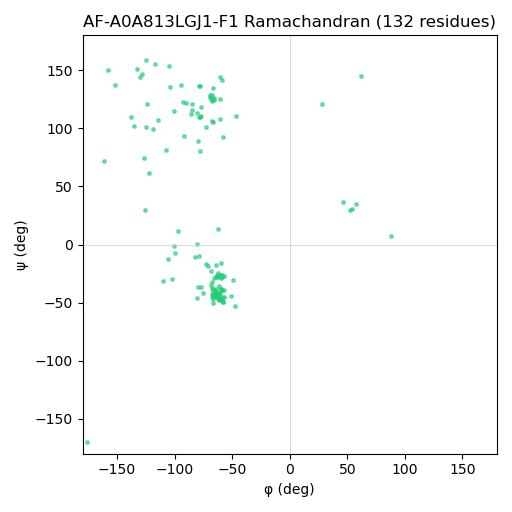EU A 1 103 ? 11.970 -10.149 -7.062 1.00 87.50 103 LEU A O 1
ATOM 839 N N . LYS A 1 104 ? 11.469 -8.003 -7.531 1.00 83.81 104 LYS A N 1
ATOM 840 C CA . LYS A 1 104 ? 12.843 -7.504 -7.597 1.00 83.81 104 LYS A CA 1
ATOM 841 C C . LYS A 1 104 ? 13.022 -6.500 -6.470 1.00 83.81 104 LYS A C 1
ATOM 843 O O . LYS A 1 104 ? 12.467 -5.412 -6.530 1.00 83.81 104 LYS A O 1
ATOM 848 N N . PHE A 1 105 ? 13.761 -6.867 -5.433 1.00 79.44 105 PHE A N 1
ATOM 849 C CA . PHE A 1 105 ? 14.064 -5.951 -4.336 1.00 79.44 105 PHE A CA 1
ATOM 850 C C . PHE A 1 105 ? 15.407 -5.274 -4.582 1.00 79.44 105 PHE A C 1
ATOM 852 O O . PHE A 1 105 ? 16.369 -5.932 -4.978 1.00 79.44 105 PHE A O 1
ATOM 859 N N . VAL A 1 106 ? 15.482 -3.967 -4.325 1.00 81.69 106 VAL A N 1
ATOM 860 C CA . VAL A 1 106 ? 16.758 -3.251 -4.347 1.00 81.69 106 VAL A CA 1
ATOM 861 C C . VAL A 1 106 ? 17.394 -3.401 -2.973 1.00 81.69 106 VAL A C 1
ATOM 863 O O . VAL A 1 106 ? 16.903 -2.855 -1.986 1.00 81.69 106 VAL A O 1
ATOM 866 N N . THR A 1 107 ? 18.503 -4.132 -2.891 1.00 73.12 107 THR A N 1
ATOM 867 C CA . THR A 1 107 ? 19.345 -4.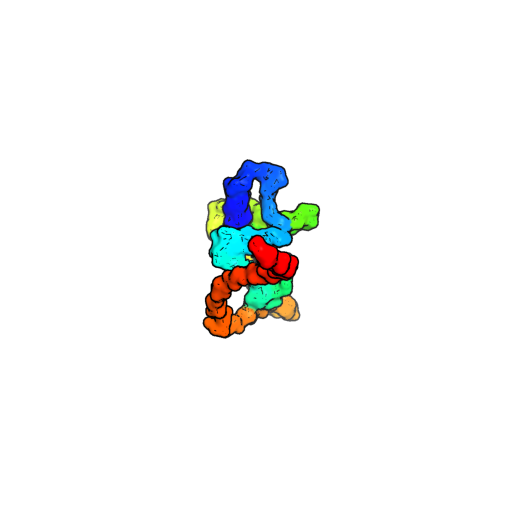116 -1.693 1.00 73.12 107 THR A CA 1
ATOM 868 C C . THR A 1 107 ? 20.071 -2.780 -1.646 1.00 73.12 107 THR A C 1
ATOM 870 O O . THR A 1 107 ? 21.049 -2.576 -2.365 1.00 73.12 107 THR A O 1
ATOM 873 N N . VAL A 1 108 ? 19.587 -1.850 -0.826 1.00 65.19 108 VAL A N 1
ATOM 874 C CA . VAL A 1 108 ? 20.343 -0.630 -0.543 1.00 65.19 108 VAL A CA 1
ATOM 875 C C . VAL A 1 108 ? 21.447 -1.004 0.450 1.00 65.19 108 VAL A C 1
ATOM 877 O O . VAL A 1 108 ? 21.122 -1.474 1.544 1.00 65.19 108 VAL A O 1
ATOM 880 N N . PRO A 1 109 ? 22.741 -0.858 0.104 1.00 60.88 109 PRO A N 1
ATOM 881 C CA . PRO A 1 109 ? 23.811 -1.035 1.078 1.00 60.88 109 PRO A CA 1
ATOM 882 C C . PRO A 1 109 ? 23.602 -0.045 2.229 1.00 60.88 109 PRO A C 1
ATOM 884 O O . PRO A 1 109 ? 23.189 1.089 2.003 1.00 60.88 109 PRO A O 1
ATOM 887 N N . ALA A 1 110 ? 23.876 -0.469 3.464 1.00 58.62 110 ALA A N 1
ATOM 888 C CA . ALA A 1 110 ? 23.550 0.240 4.709 1.00 58.62 110 ALA A CA 1
ATOM 889 C C . ALA A 1 110 ? 24.216 1.627 4.903 1.00 58.62 110 ALA A C 1
ATOM 891 O O . ALA A 1 110 ? 24.185 2.179 5.999 1.00 58.62 110 ALA A O 1
ATOM 892 N N . ALA A 1 111 ? 24.810 2.211 3.866 1.00 54.06 111 ALA A N 1
ATOM 893 C CA . ALA A 1 111 ? 25.566 3.449 3.914 1.00 54.06 111 ALA A CA 1
ATOM 894 C C . ALA A 1 111 ? 25.046 4.462 2.886 1.00 54.06 111 ALA A C 1
ATOM 896 O O . ALA A 1 111 ? 25.702 4.657 1.879 1.00 54.06 111 ALA A O 1
ATOM 897 N N . VAL A 1 112 ? 23.886 5.086 3.136 1.00 48.97 112 VAL A N 1
ATOM 898 C CA . VAL A 1 112 ? 23.615 6.518 2.858 1.00 48.97 112 VAL A CA 1
ATOM 899 C C . VAL A 1 112 ? 22.398 6.942 3.702 1.00 48.97 112 VAL A C 1
ATOM 901 O O . VAL A 1 112 ? 21.294 7.135 3.198 1.00 48.97 112 VAL A O 1
ATOM 904 N N . ILE A 1 113 ? 22.567 7.059 5.018 1.00 47.97 113 ILE A N 1
ATOM 905 C CA . ILE A 1 113 ? 21.746 7.997 5.797 1.00 47.97 113 ILE A CA 1
ATOM 906 C C . ILE A 1 113 ? 22.698 9.128 6.149 1.00 47.97 113 ILE A C 1
ATOM 908 O O . ILE A 1 113 ? 23.306 9.137 7.215 1.00 47.97 113 ILE A O 1
ATOM 912 N N . GLU A 1 114 ? 22.893 10.046 5.206 1.00 47.00 114 GLU A N 1
ATOM 913 C CA . GLU A 1 114 ? 23.464 11.338 5.562 1.00 47.00 114 GLU A CA 1
ATOM 914 C C . GLU A 1 114 ? 22.432 12.043 6.457 1.00 47.00 114 GLU A C 1
ATOM 916 O O . GLU A 1 114 ? 21.262 12.157 6.064 1.00 47.00 114 GLU A O 1
ATOM 921 N N . PRO A 1 115 ? 22.796 12.468 7.678 1.00 41.44 115 PRO A N 1
ATOM 922 C CA . PRO A 1 115 ? 21.896 13.257 8.497 1.00 41.44 115 PRO A CA 1
ATOM 923 C C . PRO A 1 115 ? 21.588 14.544 7.735 1.00 41.44 115 PRO A C 1
ATOM 925 O O . PRO A 1 115 ? 22.499 15.275 7.344 1.00 41.44 115 PRO A O 1
ATOM 928 N N . VAL A 1 116 ? 20.300 14.825 7.520 1.00 48.72 116 VAL A N 1
ATOM 929 C CA . VAL A 1 116 ? 19.832 16.110 6.990 1.00 48.72 116 VAL A CA 1
ATOM 930 C C . VAL A 1 116 ? 20.304 17.215 7.930 1.00 48.72 116 VAL A C 1
ATOM 932 O O . VAL A 1 116 ? 19.687 17.522 8.948 1.00 48.72 116 VAL A O 1
ATOM 935 N N . THR A 1 117 ? 21.467 17.768 7.614 1.00 43.56 117 THR A N 1
ATOM 936 C CA . THR A 1 117 ? 22.102 18.813 8.398 1.00 43.56 117 THR A CA 1
ATOM 937 C C . THR A 1 117 ? 21.376 20.104 8.043 1.00 43.56 117 THR A C 1
ATOM 939 O O . THR A 1 117 ? 21.426 20.551 6.904 1.00 43.56 117 THR A O 1
ATOM 942 N N . SER A 1 118 ? 20.610 20.602 9.017 1.00 45.38 118 SER A N 1
ATOM 943 C CA . SER A 1 118 ? 20.092 21.966 9.203 1.00 45.38 118 SER A CA 1
ATOM 944 C C . SER A 1 118 ? 19.845 22.839 7.960 1.00 45.38 118 SER A C 1
ATOM 946 O O . SER A 1 118 ? 20.774 23.246 7.266 1.00 45.38 118 SER A O 1
ATOM 948 N N . LEU A 1 119 ? 18.588 23.268 7.796 1.00 44.38 119 LEU A N 1
ATOM 949 C CA . LEU A 1 119 ? 18.188 24.397 6.950 1.00 44.38 119 LEU A CA 1
ATOM 950 C C . LEU A 1 119 ? 19.102 25.611 7.199 1.00 44.38 119 LEU A C 1
ATOM 952 O O . LEU A 1 119 ? 19.037 26.238 8.256 1.00 44.38 119 LEU A O 1
ATOM 956 N N . ALA A 1 120 ? 19.940 25.953 6.221 1.00 44.66 120 ALA A N 1
ATOM 957 C CA . ALA A 1 120 ? 20.655 27.220 6.222 1.00 44.66 120 ALA A CA 1
ATOM 958 C C . ALA A 1 120 ? 19.642 28.372 6.049 1.00 44.66 120 ALA A C 1
ATOM 960 O O . ALA A 1 120 ? 18.762 28.281 5.185 1.00 44.66 120 ALA A O 1
ATOM 961 N N . PRO A 1 121 ? 19.730 29.460 6.834 1.00 41.97 121 PRO A N 1
ATOM 962 C CA . PRO A 1 121 ? 18.847 30.603 6.667 1.00 41.97 121 PRO A CA 1
ATOM 963 C C . PRO A 1 121 ? 19.147 31.304 5.336 1.00 41.97 121 PRO A C 1
ATOM 965 O O . PRO A 1 121 ? 20.290 31.642 5.028 1.00 41.97 121 PRO A O 1
ATOM 968 N N . VAL A 1 122 ? 18.097 31.53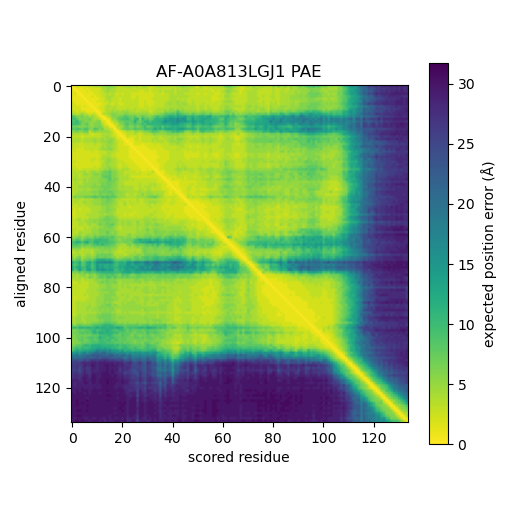0 4.545 1.00 43.22 122 VAL A N 1
ATOM 969 C CA . VAL A 1 122 ? 18.144 32.313 3.307 1.00 43.22 122 VAL A CA 1
ATOM 970 C C . VAL A 1 122 ? 18.582 33.739 3.648 1.00 43.22 122 VAL A C 1
ATOM 972 O O . VAL A 1 122 ? 17.831 34.512 4.240 1.00 43.22 122 VAL A O 1
ATOM 975 N N . ALA A 1 123 ? 19.812 34.095 3.277 1.00 40.12 123 ALA A N 1
ATOM 976 C CA . ALA A 1 123 ? 20.315 35.456 3.386 1.00 40.12 123 ALA A CA 1
ATOM 977 C C . ALA A 1 123 ? 19.550 36.370 2.412 1.00 40.12 123 ALA A C 1
ATOM 979 O O . ALA A 1 123 ? 19.768 36.347 1.198 1.00 40.12 123 ALA A O 1
ATOM 980 N N . ALA A 1 124 ? 18.648 37.191 2.950 1.00 38.38 124 ALA A N 1
ATOM 981 C CA . ALA A 1 124 ? 17.967 38.244 2.212 1.00 38.38 124 ALA A CA 1
ATOM 982 C C . ALA A 1 124 ? 18.970 39.345 1.818 1.00 38.38 124 ALA A C 1
ATOM 984 O O . ALA A 1 124 ? 19.418 40.144 2.640 1.00 38.38 124 ALA A O 1
ATOM 985 N N . LYS A 1 125 ? 19.331 39.398 0.534 1.00 32.75 125 LYS A N 1
ATOM 986 C CA . LYS A 1 125 ? 20.182 40.444 -0.046 1.00 32.75 125 LYS A CA 1
ATOM 987 C C . LYS A 1 125 ? 19.358 41.718 -0.281 1.00 32.75 125 LYS A C 1
ATOM 989 O O . LYS A 1 125 ? 18.917 41.988 -1.394 1.00 32.75 125 LYS A O 1
ATOM 994 N N . GLY A 1 126 ? 19.149 42.504 0.775 1.00 35.38 126 GLY A N 1
ATOM 995 C CA . GLY A 1 126 ? 18.566 43.847 0.704 1.00 35.38 126 GLY A CA 1
ATOM 996 C C . GLY A 1 126 ? 19.589 44.875 0.210 1.00 35.38 126 GLY A C 1
ATOM 997 O O . GLY A 1 126 ? 20.554 45.195 0.898 1.00 35.38 126 GLY A O 1
ATOM 998 N N . LYS A 1 127 ? 19.393 45.392 -1.005 1.00 33.75 127 LYS A N 1
ATOM 999 C CA . LYS A 1 127 ? 20.223 46.423 -1.641 1.00 33.75 127 LYS A CA 1
ATOM 1000 C C . LYS A 1 127 ? 19.630 47.803 -1.311 1.00 33.75 127 LYS A C 1
ATOM 1002 O O . LYS A 1 127 ? 18.747 48.267 -2.020 1.00 33.75 127 LYS A O 1
ATOM 1007 N N . GLY A 1 128 ? 20.100 48.451 -0.245 1.00 36.31 128 GLY A N 1
ATOM 1008 C CA . GLY A 1 128 ? 19.696 49.811 0.141 1.00 36.31 128 GLY A CA 1
ATOM 1009 C C . GLY A 1 128 ? 20.882 50.775 0.135 1.00 36.31 128 GLY A C 1
ATOM 1010 O O . GLY A 1 128 ? 21.667 50.801 1.076 1.00 36.31 128 GLY A O 1
ATOM 1011 N N . LYS A 1 129 ? 21.033 51.568 -0.934 1.00 35.72 129 LYS A N 1
ATOM 1012 C CA . LYS A 1 129 ? 21.916 52.745 -0.956 1.00 35.72 129 LYS A CA 1
ATOM 1013 C C . LYS A 1 129 ? 21.174 53.903 -0.282 1.00 35.72 129 LYS A C 1
ATOM 1015 O O . LYS A 1 129 ? 20.225 54.415 -0.859 1.00 35.72 129 LYS A O 1
ATOM 1020 N N . GLY A 1 130 ? 21.647 54.349 0.877 1.00 38.75 130 GLY A N 1
ATOM 1021 C CA . GLY A 1 130 ? 21.245 55.613 1.495 1.00 38.75 130 GLY A CA 1
ATOM 1022 C C . GLY A 1 130 ? 22.484 56.339 2.005 1.00 38.75 130 GLY A C 1
ATOM 1023 O O . GLY A 1 130 ? 23.052 55.950 3.018 1.00 38.75 130 GLY A O 1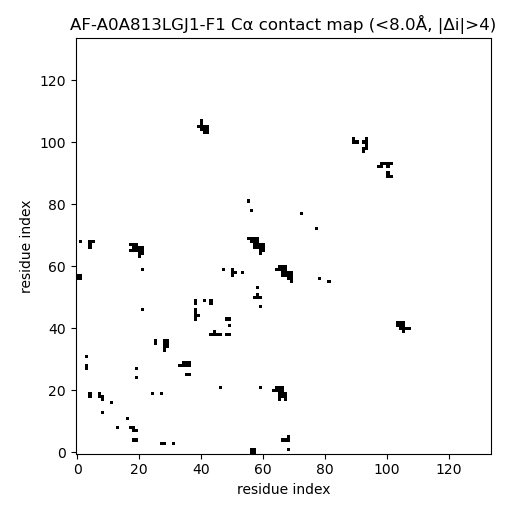
ATOM 1024 N N . LYS A 1 131 ? 22.945 57.352 1.266 1.00 40.28 131 LYS A N 1
ATOM 1025 C CA . LYS A 1 131 ? 23.945 58.313 1.745 1.00 40.28 131 LYS A CA 1
ATOM 1026 C C . LYS A 1 131 ? 23.199 59.404 2.514 1.00 40.28 131 LYS A C 1
ATOM 1028 O O . LYS A 1 131 ? 22.371 60.078 1.916 1.00 40.28 131 LYS A O 1
ATOM 1033 N N . GLY A 1 132 ? 23.529 59.596 3.787 1.00 36.22 132 GLY A N 1
ATOM 1034 C CA . GLY A 1 132 ? 23.099 60.740 4.590 1.00 36.22 132 GLY A CA 1
ATOM 1035 C C . GL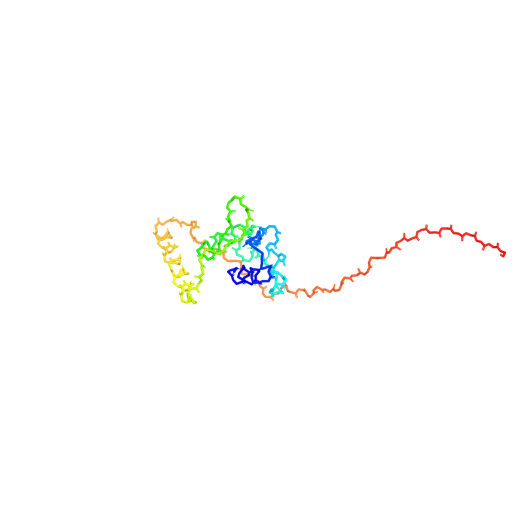Y A 1 132 ? 24.281 61.231 5.417 1.00 36.22 132 GLY A C 1
ATOM 1036 O O . GLY A 1 132 ? 24.760 60.515 6.288 1.00 36.22 132 GLY A O 1
ATOM 1037 N N . LYS A 1 133 ? 24.799 62.403 5.052 1.00 38.06 133 LYS A N 1
ATOM 1038 C CA . LYS A 1 133 ? 25.767 63.213 5.798 1.00 38.06 133 LYS A CA 1
ATOM 1039 C C . LYS A 1 133 ? 24.969 64.383 6.390 1.00 38.06 133 LYS A C 1
ATOM 1041 O O . LYS A 1 133 ? 24.025 64.807 5.720 1.00 38.06 133 LYS A O 1
ATOM 1046 N N . TRP A 1 134 ? 25.471 64.914 7.507 1.00 35.81 134 TRP A N 1
ATOM 1047 C CA . TRP A 1 134 ? 24.962 65.990 8.377 1.00 35.81 134 TRP A CA 1
ATOM 1048 C C . TRP A 1 134 ? 24.135 65.495 9.558 1.00 35.81 134 TRP A C 1
ATOM 1050 O O . TRP A 1 134 ? 23.024 64.973 9.338 1.00 35.81 134 TRP A O 1
#

Nearest PDB structures (foldseek):
  3s93-assembly1_A  TM=8.419E-01  e=1.215E-01  Homo sapiens
  3rco-assembly1_B  TM=7.961E-01  e=3.340E-01  Homo sapiens
  4qtn-assembly1_B  TM=4.630E-01  e=6.494E+00  Neisseria mucosa ATCC 25996

pLDDT: mean 76.98, std 18.31, range [32.75, 95.94]

Radius of gyration: 22.76 Å; Cα contacts (8 Å, |Δi|>4): 106; chains: 1; bounding box: 44×88×30 Å

Foldseek 3Di:
DLVLFVVVCVVVVDPVCNAAAQVCPQVSCCVPVVDGDDCVQQVDDGPQVVCVVVVQQWDQDPVRNGIHGPDDDPDPVVSVVVVVVLVVVLVVCVVVVNPVSDGDGDDDPPPDPDPPPDDDDDPDPDDDDDDDDD

Mean predicted aligned error: 12.13 Å

Solvent-accessible surface area (backbone atoms only — not comparable to full-atom values): 8592 Å² total; per-residue (Å²): 112,48,70,58,49,55,51,47,44,67,71,66,71,44,87,92,55,77,49,49,41,61,92,46,41,53,57,50,43,28,71,76,67,76,40,84,73,60,38,57,54,58,65,34,91,40,71,66,60,53,39,62,77,42,52,88,50,27,40,66,42,86,90,74,45,24,39,40,59,68,72,85,79,91,47,77,65,53,58,55,51,54,52,51,49,54,52,51,52,34,48,55,37,42,76,72,67,39,70,83,54,62,85,58,73,50,83,73,69,98,79,78,79,74,76,87,73,69,88,73,80,83,79,80,85,79,89,78,93,78,90,83,84,136

Sequence (134 aa):
LYLLQDAFQKDVNDPDRAGIPENHLSFYYYKYFKKQLNPKLFNLSTNLELIALVKDTVAIAADTQVLTAPAELDSLGTFVKQTEENRRERQRRIDAGDETARLKFVTVPAAVIEPVTSLAPVAAKGKGKGKGKW

Organism: Polarella glacialis (NCBI:txid89957)